Protein AF-A0A5U0QW38-F1 (afdb_monomer_lite)

Radius of gyration: 15.22 Å; chains: 1; bounding box: 53×30×40 Å

Foldseek 3Di:
DPPDDQQQFQEEEEEACLQCVFAPVCQLVVLCVVVVGGYHYDYNPDPPQPDRSHQKYWYWDWDDDDQQIKIFIFIFSHSDDCVVDVTDGLDGDIDGPVLRNHNDGPDPVSVVVVSVRSNVVSVSSVVVSVVVVVVD

Organism: Salmonella enterica (NCBI:txid28901)

pLDDT: mean 70.49, std 12.82, range [32.41, 88.94]

Sequence (136 aa):
MDLQRKEISDIIIVGKIGFIDNLYVTYLPAALKKAGLNAKFVESNDKHFTTDWAPLYLQTGIEGEGYDRRIKLYLTRESLPPWKSKADNYLSCSFETRTYVRDKSSSKKEADYFREQMDRVVTSIQTQFNKIKSSS

Structure (mmCIF, N/CA/C/O backbone):
data_AF-A0A5U0QW38-F1
#
_entry.id   AF-A0A5U0QW38-F1
#
loop_
_atom_site.group_PDB
_atom_site.id
_atom_site.type_symbol
_atom_site.label_atom_id
_atom_site.label_alt_id
_atom_site.label_comp_id
_atom_site.label_asym_id
_atom_site.label_entity_id
_atom_site.label_seq_id
_atom_site.pdbx_PDB_ins_code
_atom_site.Cartn_x
_atom_site.Cartn_y
_atom_site.Cartn_z
_atom_site.occupancy
_atom_site.B_iso_or_equiv
_atom_site.auth_seq_id
_atom_site.auth_comp_id
_atom_site.auth_asym_id
_atom_site.auth_atom_id
_atom_site.pdbx_PDB_model_num
ATOM 1 N N . MET A 1 1 ? -35.628 -10.480 4.573 1.00 37.16 1 MET A N 1
ATOM 2 C CA . MET A 1 1 ? -34.257 -10.441 4.025 1.00 37.16 1 MET A CA 1
ATOM 3 C C . MET A 1 1 ? -33.345 -10.152 5.193 1.00 37.16 1 MET A C 1
ATOM 5 O O . MET A 1 1 ? -33.360 -9.029 5.681 1.00 37.16 1 MET A O 1
ATOM 9 N N . ASP A 1 2 ? -32.641 -11.164 5.688 1.00 32.75 2 ASP A N 1
ATOM 10 C CA . ASP A 1 2 ? -31.640 -10.955 6.729 1.00 32.75 2 ASP A CA 1
ATOM 11 C C . ASP A 1 2 ? -30.467 -10.181 6.131 1.00 32.75 2 ASP A C 1
ATOM 13 O O . ASP A 1 2 ? -29.846 -10.611 5.156 1.00 32.75 2 ASP A O 1
ATOM 17 N N . LEU A 1 3 ? -30.208 -8.997 6.683 1.00 32.41 3 LEU A N 1
ATOM 18 C CA . LEU A 1 3 ? -29.035 -8.192 6.372 1.00 32.41 3 LEU A CA 1
ATOM 19 C C . LEU A 1 3 ? -27.802 -8.976 6.834 1.00 32.41 3 LEU A C 1
ATOM 21 O O . LEU A 1 3 ? -27.423 -8.924 8.003 1.00 32.41 3 LEU A O 1
ATOM 25 N N . GLN A 1 4 ? -27.183 -9.730 5.924 1.00 35.28 4 GLN A N 1
ATOM 26 C CA . GLN A 1 4 ? -25.891 -10.347 6.194 1.00 35.28 4 GLN A CA 1
ATOM 27 C C . GLN A 1 4 ? -24.880 -9.236 6.486 1.00 35.28 4 GLN A C 1
ATOM 29 O O . GLN A 1 4 ? -24.665 -8.334 5.672 1.00 35.28 4 GLN A O 1
ATOM 34 N N . ARG A 1 5 ? -24.281 -9.290 7.679 1.00 39.22 5 ARG A N 1
ATOM 35 C CA . ARG A 1 5 ? -23.176 -8.420 8.078 1.00 39.22 5 ARG A CA 1
ATOM 36 C C . ARG A 1 5 ? -22.079 -8.584 7.026 1.00 39.22 5 ARG A C 1
ATOM 38 O O . ARG A 1 5 ? -21.510 -9.666 6.914 1.00 39.22 5 ARG A O 1
ATOM 45 N N . LYS A 1 6 ? -21.836 -7.544 6.218 1.00 49.09 6 LYS A N 1
ATOM 46 C CA . LYS A 1 6 ? -20.735 -7.532 5.244 1.00 49.09 6 LYS A CA 1
ATOM 47 C C . LYS A 1 6 ? -19.460 -7.932 5.974 1.00 49.09 6 LYS A C 1
ATOM 49 O O . LYS A 1 6 ? -19.191 -7.374 7.035 1.00 49.09 6 LYS A O 1
ATOM 54 N N . GLU A 1 7 ? -18.712 -8.885 5.427 1.00 51.88 7 GLU A N 1
ATOM 55 C CA . GLU A 1 7 ? -17.377 -9.212 5.925 1.00 51.88 7 GLU A CA 1
ATOM 56 C C . GLU A 1 7 ? -16.544 -7.928 5.940 1.00 51.88 7 GLU A C 1
ATOM 58 O O . GLU A 1 7 ? -16.177 -7.392 4.890 1.00 51.88 7 GLU A O 1
ATOM 63 N N . ILE A 1 8 ? -16.325 -7.393 7.140 1.00 62.53 8 ILE A N 1
ATOM 64 C CA . ILE A 1 8 ? -15.495 -6.214 7.347 1.00 62.53 8 ILE A CA 1
ATOM 65 C C . ILE A 1 8 ? -14.064 -6.698 7.139 1.00 62.53 8 ILE A C 1
ATOM 67 O O . ILE A 1 8 ? -13.574 -7.540 7.889 1.00 62.53 8 ILE A O 1
ATOM 71 N N . SER A 1 9 ? -13.425 -6.230 6.073 1.00 72.00 9 SER A N 1
ATOM 72 C CA . SER A 1 9 ? -12.001 -6.479 5.853 1.00 72.00 9 SER A CA 1
ATOM 73 C C . SER A 1 9 ? -11.197 -5.595 6.807 1.00 72.00 9 SER A C 1
ATOM 75 O O . SER A 1 9 ? -11.648 -4.508 7.161 1.00 72.00 9 SER A O 1
ATOM 77 N N . ASP A 1 10 ? -9.999 -6.014 7.212 1.00 76.31 10 ASP A N 1
ATOM 78 C CA . ASP A 1 10 ? -9.125 -5.155 8.023 1.00 76.31 10 ASP A CA 1
ATOM 79 C C . ASP A 1 10 ? -8.636 -3.949 7.206 1.00 76.31 10 ASP A C 1
ATOM 81 O O . ASP A 1 10 ? -8.443 -2.855 7.741 1.00 76.31 10 ASP A O 1
ATOM 85 N N . ILE A 1 11 ? -8.462 -4.144 5.894 1.00 78.69 11 ILE A N 1
ATOM 86 C CA . ILE A 1 11 ? -8.087 -3.092 4.953 1.00 78.69 11 ILE A CA 1
ATOM 87 C C . ILE A 1 11 ? -8.715 -3.299 3.573 1.00 78.69 11 ILE A C 1
ATOM 89 O O . ILE A 1 11 ? -8.816 -4.423 3.076 1.00 78.69 11 ILE A O 1
ATOM 93 N N . ILE A 1 12 ? -9.080 -2.196 2.920 1.00 79.81 12 ILE A N 1
ATOM 94 C CA . ILE A 1 12 ? -9.403 -2.179 1.491 1.00 79.81 12 ILE A CA 1
ATOM 95 C C . ILE A 1 12 ? -8.287 -1.502 0.709 1.00 79.81 12 ILE A C 1
ATOM 97 O O . ILE A 1 12 ? -7.865 -0.398 1.040 1.00 79.81 12 ILE A O 1
ATOM 101 N N . ILE A 1 13 ? -7.831 -2.151 -0.358 1.00 78.88 13 ILE A N 1
ATOM 102 C CA . ILE A 1 13 ? -6.833 -1.610 -1.276 1.00 78.88 13 ILE A CA 1
ATOM 103 C C . ILE A 1 13 ? -7.553 -1.151 -2.540 1.00 78.88 13 ILE A C 1
ATOM 105 O O . ILE A 1 13 ? -8.114 -1.968 -3.268 1.00 78.88 13 ILE A O 1
ATOM 109 N N . VAL A 1 14 ? -7.537 0.160 -2.777 1.0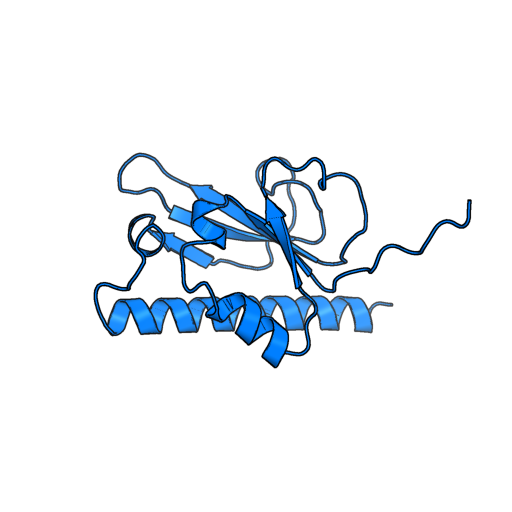0 75.56 14 VAL A N 1
ATOM 110 C CA . VAL A 1 14 ? -8.203 0.827 -3.899 1.00 75.56 14 VAL A CA 1
ATOM 111 C C . VAL A 1 14 ? -7.154 1.280 -4.904 1.00 75.56 14 VAL A C 1
ATOM 113 O O . VAL A 1 14 ? -6.288 2.102 -4.593 1.00 75.56 14 VAL A O 1
ATOM 116 N N . GLY A 1 15 ? -7.246 0.803 -6.139 1.00 68.31 15 GLY A N 1
ATOM 117 C CA . GLY A 1 15 ? -6.287 1.201 -7.160 1.00 68.31 15 GLY A CA 1
ATOM 118 C C . GLY A 1 15 ? -6.686 0.837 -8.575 1.00 68.31 15 GLY A C 1
ATOM 119 O O . GLY A 1 15 ? -7.710 0.202 -8.819 1.00 68.31 15 GLY A O 1
ATOM 120 N N . LYS A 1 16 ? -5.888 1.296 -9.541 1.00 61.81 16 LYS A N 1
ATOM 121 C CA . LYS A 1 16 ? -6.052 0.866 -10.932 1.00 61.81 16 LYS A CA 1
ATOM 122 C C . LYS A 1 16 ? -5.604 -0.581 -11.074 1.00 61.81 16 LYS A C 1
ATOM 124 O O . LYS A 1 16 ? -4.537 -0.929 -10.569 1.00 61.81 16 LYS A O 1
ATOM 129 N N . ILE A 1 17 ? -6.363 -1.353 -11.851 1.00 53.66 17 ILE A N 1
ATOM 130 C CA . ILE A 1 17 ? -6.060 -2.740 -12.221 1.00 53.66 17 ILE A CA 1
ATOM 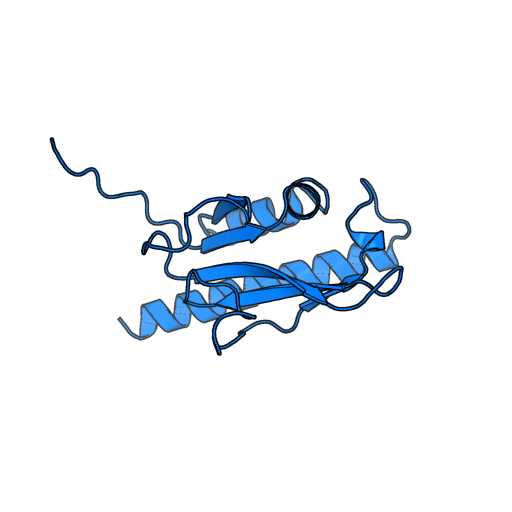131 C C . ILE A 1 17 ? -4.582 -2.890 -12.602 1.00 53.66 17 ILE A C 1
ATOM 133 O O . ILE A 1 17 ? -3.904 -3.686 -11.995 1.00 53.66 17 ILE A O 1
ATOM 137 N N . GLY A 1 18 ? -3.996 -2.032 -13.445 1.00 54.31 18 GLY A N 1
ATOM 138 C CA . GLY A 1 18 ? -2.569 -2.151 -13.811 1.00 54.31 18 GLY A CA 1
ATOM 139 C C . GLY A 1 18 ? -1.532 -1.966 -12.682 1.00 54.31 18 GLY A C 1
ATOM 140 O O . GLY A 1 18 ? -0.390 -2.363 -12.860 1.00 54.31 18 GLY A O 1
ATOM 141 N N . PHE A 1 19 ? -1.888 -1.370 -11.538 1.00 58.72 19 PHE A N 1
ATOM 142 C CA . PHE A 1 19 ? -1.023 -1.302 -10.347 1.00 58.72 19 PHE A CA 1
ATOM 143 C C . PHE A 1 19 ? -1.319 -2.444 -9.363 1.00 58.72 19 PHE A C 1
ATOM 145 O O . PHE A 1 19 ? -0.412 -2.940 -8.706 1.00 58.72 19 PHE A O 1
ATOM 152 N N . ILE A 1 20 ? -2.581 -2.874 -9.271 1.00 55.31 20 ILE A N 1
ATOM 153 C CA . ILE A 1 20 ? -3.000 -4.017 -8.445 1.00 55.31 20 ILE A CA 1
ATOM 154 C C . ILE A 1 20 ? -2.539 -5.344 -9.076 1.00 55.31 20 ILE A C 1
ATOM 156 O O . ILE A 1 20 ? -2.018 -6.211 -8.379 1.00 55.31 20 ILE A O 1
ATOM 160 N N . ASP A 1 21 ? -2.671 -5.457 -10.394 1.00 49.91 21 ASP A N 1
ATOM 161 C CA . ASP A 1 21 ? -2.377 -6.636 -11.207 1.00 49.91 21 ASP A CA 1
ATOM 162 C C . ASP A 1 21 ? -0.928 -6.702 -11.680 1.00 49.91 21 ASP A C 1
ATOM 164 O O . ASP A 1 21 ? -0.554 -7.741 -12.215 1.00 49.91 21 ASP A O 1
ATOM 168 N N . ASN A 1 22 ? -0.115 -5.637 -11.559 1.00 54.66 22 ASN A N 1
ATOM 169 C CA . ASN A 1 22 ? 1.188 -5.629 -12.246 1.00 54.66 22 ASN A CA 1
ATOM 170 C C . ASN A 1 22 ? 2.423 -5.103 -11.508 1.00 54.66 22 ASN A C 1
ATOM 172 O O . ASN A 1 22 ? 3.492 -4.962 -12.092 1.00 54.66 22 ASN A O 1
ATOM 176 N N . LEU A 1 23 ? 2.371 -4.943 -10.196 1.00 50.66 23 LEU A N 1
ATOM 177 C CA . LEU A 1 23 ? 3.599 -5.014 -9.408 1.00 50.66 23 LEU A CA 1
ATOM 178 C C . LEU A 1 23 ? 3.486 -6.213 -8.553 1.00 50.66 23 LEU A C 1
ATOM 180 O O . LEU A 1 23 ? 2.502 -6.262 -7.832 1.00 50.66 23 LEU A O 1
ATOM 184 N N . TYR A 1 24 ? 4.509 -7.062 -8.454 1.00 46.97 24 TYR A N 1
ATOM 185 C CA . TYR A 1 24 ? 4.660 -7.755 -7.175 1.00 46.97 24 TYR A CA 1
ATOM 186 C C . TYR A 1 24 ? 3.365 -8.457 -6.721 1.00 46.97 24 TYR A C 1
ATOM 188 O O . TYR A 1 24 ? 2.987 -8.367 -5.557 1.00 46.97 24 TYR A O 1
ATOM 196 N N . VAL A 1 25 ? 2.649 -9.068 -7.672 1.00 45.31 25 VAL A N 1
ATOM 197 C CA . VAL A 1 25 ? 1.215 -9.436 -7.612 1.00 45.31 25 VAL A CA 1
ATOM 198 C C . VAL A 1 25 ? 0.901 -10.415 -6.478 1.00 45.31 25 VAL A C 1
ATOM 200 O O . VAL A 1 25 ? -0.241 -10.645 -6.099 1.00 45.31 25 VAL A O 1
ATOM 203 N N . THR A 1 26 ? 1.941 -10.956 -5.856 1.00 55.78 26 THR A N 1
ATOM 204 C CA . THR A 1 26 ? 1.865 -11.744 -4.634 1.00 55.78 26 THR A CA 1
ATOM 205 C C . THR A 1 26 ? 2.411 -11.036 -3.403 1.00 55.78 26 THR A C 1
ATOM 207 O O . THR A 1 26 ? 1.988 -11.381 -2.314 1.00 55.78 26 THR A O 1
ATOM 210 N N . TYR A 1 27 ? 3.321 -10.067 -3.502 1.00 68.6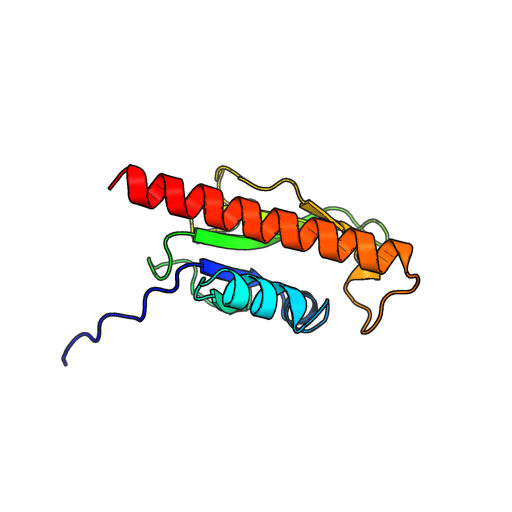2 27 TYR A N 1
ATOM 211 C CA . TYR A 1 27 ? 4.049 -9.567 -2.338 1.00 68.62 27 TYR A CA 1
ATOM 212 C C . TYR A 1 27 ? 3.167 -8.797 -1.370 1.00 68.62 27 TYR A C 1
ATOM 214 O O . TYR A 1 27 ? 3.106 -9.190 -0.217 1.00 68.62 27 TYR A O 1
ATOM 222 N N . LEU A 1 28 ? 2.470 -7.738 -1.796 1.00 74.56 28 LEU A N 1
ATOM 223 C CA . LEU A 1 28 ? 1.626 -6.984 -0.863 1.00 74.56 28 LEU A CA 1
ATOM 224 C C . LEU A 1 28 ? 0.466 -7.846 -0.320 1.00 74.56 28 LEU A C 1
ATOM 226 O O . LEU A 1 28 ? 0.334 -7.917 0.903 1.00 74.56 28 LEU A O 1
ATOM 230 N N . PRO A 1 29 ? -0.307 -8.582 -1.151 1.00 74.38 29 PRO A N 1
ATOM 231 C CA . PRO A 1 29 ? -1.306 -9.521 -0.638 1.00 74.38 29 PRO A CA 1
ATOM 232 C C . PRO A 1 29 ? -0.720 -10.581 0.314 1.00 74.38 29 PRO A C 1
ATOM 234 O O . PRO A 1 29 ? -1.280 -10.830 1.382 1.00 74.38 29 PRO A O 1
ATOM 237 N N . ALA A 1 30 ? 0.419 -11.200 -0.022 1.00 78.56 30 ALA A N 1
ATOM 238 C CA . ALA A 1 30 ? 1.035 -12.231 0.817 1.00 78.56 30 ALA A CA 1
ATOM 239 C C . ALA A 1 30 ? 1.665 -11.658 2.088 1.00 78.56 30 ALA A C 1
ATOM 241 O O . ALA A 1 30 ? 1.607 -12.308 3.127 1.00 78.56 30 ALA A O 1
ATOM 242 N N . ALA A 1 31 ? 2.243 -10.459 2.036 1.00 79.00 31 ALA A N 1
ATOM 243 C CA . ALA A 1 31 ? 2.814 -9.781 3.191 1.00 79.00 31 ALA A CA 1
ATOM 244 C C . ALA A 1 31 ? 1.713 -9.380 4.179 1.00 79.00 31 ALA A C 1
ATOM 246 O O . ALA A 1 31 ? 1.863 -9.617 5.375 1.00 79.00 31 ALA A O 1
ATOM 247 N N . LEU A 1 32 ? 0.570 -8.887 3.687 1.00 82.06 32 LEU A N 1
ATOM 248 C CA . LEU A 1 32 ? -0.616 -8.622 4.509 1.00 82.06 32 LEU A CA 1
ATOM 249 C C . LEU A 1 32 ? -1.171 -9.909 5.128 1.00 82.06 32 LEU A C 1
ATOM 251 O O . LEU A 1 32 ? -1.385 -9.961 6.338 1.00 82.06 32 LEU A O 1
ATOM 255 N N . LYS A 1 33 ? -1.299 -10.983 4.340 1.00 83.44 33 LYS A N 1
ATOM 256 C CA . LYS A 1 33 ? -1.722 -12.295 4.852 1.00 83.44 33 LYS A CA 1
ATOM 257 C C . LYS A 1 33 ? -0.759 -12.840 5.913 1.00 83.44 33 LYS A C 1
ATOM 259 O O . LYS A 1 33 ? -1.202 -13.332 6.945 1.00 83.44 33 LYS A O 1
ATOM 264 N N . LYS A 1 34 ? 0.557 -12.728 5.695 1.00 85.31 34 LYS A N 1
ATOM 265 C CA . LYS A 1 34 ? 1.601 -13.123 6.660 1.00 85.31 34 LYS A CA 1
ATOM 266 C C . LYS A 1 34 ? 1.540 -12.283 7.939 1.00 85.31 34 LYS A C 1
ATOM 268 O O . LYS A 1 34 ? 1.829 -12.794 9.015 1.00 85.31 34 LYS A O 1
ATOM 273 N N . ALA A 1 35 ? 1.139 -11.022 7.819 1.00 83.19 35 ALA A N 1
ATOM 274 C CA . ALA A 1 35 ? 0.881 -10.114 8.930 1.00 83.19 35 ALA A CA 1
ATOM 275 C C . ALA A 1 35 ? -0.468 -10.364 9.637 1.00 83.19 35 ALA A C 1
ATOM 277 O O . ALA A 1 35 ? -0.770 -9.665 10.605 1.00 83.19 35 ALA A O 1
ATOM 278 N N . GLY A 1 36 ? -1.265 -11.339 9.178 1.00 84.88 36 GLY A N 1
ATOM 279 C CA . GLY A 1 36 ? -2.570 -11.677 9.749 1.00 84.88 36 GLY A CA 1
ATOM 280 C C . GLY A 1 36 ? -3.677 -10.674 9.421 1.00 84.88 36 GLY A C 1
ATOM 281 O O . GLY A 1 36 ? -4.649 -10.603 10.163 1.00 84.88 36 GLY A O 1
ATOM 282 N N . LEU A 1 37 ? -3.522 -9.887 8.351 1.00 84.06 37 LEU A N 1
ATOM 283 C CA . LEU A 1 37 ? -4.484 -8.871 7.924 1.00 84.06 37 LEU A CA 1
ATOM 284 C C . LEU A 1 37 ? -5.332 -9.389 6.759 1.00 84.06 37 LEU A C 1
ATOM 286 O O . LEU A 1 37 ? -4.795 -9.804 5.727 1.00 84.06 37 LEU A O 1
ATOM 290 N N . ASN A 1 38 ? -6.654 -9.307 6.895 1.00 82.44 38 ASN A N 1
ATOM 291 C CA . ASN A 1 38 ? -7.592 -9.576 5.812 1.00 82.44 38 ASN A CA 1
ATOM 292 C C . ASN A 1 38 ? -7.726 -8.342 4.916 1.00 82.44 38 ASN A C 1
ATOM 294 O O . ASN A 1 38 ? -8.299 -7.323 5.307 1.00 82.44 38 ASN A O 1
ATOM 298 N N . ALA A 1 39 ? -7.198 -8.444 3.698 1.00 80.25 39 ALA A N 1
ATOM 299 C CA . ALA A 1 39 ? -7.234 -7.378 2.707 1.00 80.25 39 ALA A CA 1
ATOM 300 C C . ALA A 1 39 ? -8.211 -7.705 1.575 1.00 80.25 39 ALA A C 1
ATOM 302 O O . ALA A 1 39 ? -8.195 -8.813 1.037 1.00 80.25 39 ALA A O 1
ATOM 303 N N . LYS A 1 40 ? -9.009 -6.716 1.169 1.00 79.25 40 LYS A N 1
ATOM 304 C CA . LYS A 1 40 ? -9.860 -6.793 -0.023 1.00 79.25 40 LYS A CA 1
ATOM 305 C C . LYS A 1 40 ? -9.388 -5.794 -1.073 1.00 79.25 40 LYS A C 1
ATOM 307 O O . LYS A 1 40 ? -9.184 -4.622 -0.771 1.00 79.25 40 LYS A O 1
ATOM 312 N N . PHE A 1 41 ? -9.232 -6.260 -2.306 1.00 76.38 41 PHE A N 1
ATOM 313 C CA . PHE A 1 41 ? -8.808 -5.441 -3.440 1.00 76.38 41 PHE A CA 1
ATOM 314 C C . PHE A 1 41 ? -10.027 -4.993 -4.234 1.00 76.38 41 PHE A C 1
ATOM 316 O O . PHE A 1 41 ? -10.938 -5.790 -4.466 1.00 76.38 41 PHE A O 1
ATOM 323 N N . VAL A 1 42 ? -10.049 -3.720 -4.616 1.00 72.25 42 VAL A N 1
ATOM 324 C CA . VAL A 1 42 ? -11.140 -3.123 -5.387 1.00 72.25 42 VAL A CA 1
ATOM 325 C C . VAL A 1 42 ? -10.603 -2.179 -6.455 1.00 72.25 42 VAL A C 1
ATOM 327 O O . VAL A 1 42 ? -9.584 -1.507 -6.254 1.00 72.25 42 VAL A O 1
ATOM 330 N N . GLU A 1 43 ? -11.293 -2.107 -7.591 1.00 68.12 43 GLU A N 1
ATOM 331 C CA . GLU A 1 43 ? -10.904 -1.201 -8.664 1.00 68.12 43 GLU A CA 1
ATOM 332 C C . GLU A 1 43 ? -11.298 0.246 -8.317 1.00 68.12 43 GLU A C 1
ATOM 334 O O . GLU A 1 43 ? -12.340 0.521 -7.729 1.00 68.12 43 GLU A O 1
ATOM 339 N N . SER A 1 44 ? -10.462 1.214 -8.700 1.00 62.78 44 SER A N 1
ATOM 340 C CA . SER A 1 44 ? -10.707 2.647 -8.452 1.00 62.78 44 SER A CA 1
ATOM 341 C C . SER A 1 44 ? -11.995 3.224 -9.076 1.00 62.78 44 SER A C 1
ATOM 343 O O . SER A 1 44 ? -12.374 4.345 -8.739 1.00 62.78 44 SER A O 1
ATOM 345 N N . ASN A 1 45 ? -12.649 2.504 -9.996 1.00 55.44 45 ASN A N 1
ATOM 346 C CA . ASN A 1 45 ? -13.927 2.891 -10.609 1.00 55.44 45 ASN A CA 1
ATOM 347 C C . ASN A 1 45 ? -15.144 2.392 -9.808 1.00 55.44 45 ASN A C 1
ATOM 349 O O . ASN A 1 45 ? -16.261 2.866 -10.045 1.00 55.44 45 ASN A O 1
ATOM 353 N N . ASP A 1 46 ? -14.940 1.469 -8.865 1.00 52.88 46 ASP A N 1
ATOM 354 C CA . ASP A 1 46 ? -16.030 0.900 -8.105 1.00 52.88 46 ASP A CA 1
ATOM 355 C C . ASP A 1 46 ? -16.571 1.957 -7.152 1.00 52.88 46 ASP A C 1
ATOM 357 O O . ASP A 1 46 ? -15.844 2.623 -6.412 1.00 52.88 46 ASP A O 1
ATOM 361 N N . LYS A 1 47 ? -17.898 2.087 -7.112 1.00 53.72 47 LYS A N 1
ATOM 362 C CA . LYS A 1 47 ? -18.631 2.960 -6.180 1.00 53.72 47 LYS A CA 1
ATOM 363 C C . LYS A 1 47 ? -18.534 2.476 -4.718 1.00 53.72 47 LYS A C 1
ATOM 365 O O . LYS A 1 47 ? -19.447 2.688 -3.929 1.00 53.72 47 LYS A O 1
ATOM 370 N N . HIS A 1 48 ? -17.438 1.824 -4.335 1.00 53.50 48 HIS A N 1
ATOM 371 C CA . HIS A 1 48 ? -17.135 1.359 -2.979 1.00 53.50 48 HIS A CA 1
ATOM 372 C C . HIS A 1 48 ? -16.744 2.495 -2.023 1.00 53.50 48 HIS A C 1
ATOM 374 O O . HIS A 1 48 ? -16.544 2.275 -0.834 1.00 53.50 48 HIS A O 1
ATOM 380 N N . PHE A 1 49 ? -16.743 3.731 -2.522 1.00 51.19 49 PHE A N 1
ATOM 381 C CA . PHE A 1 49 ? -16.440 4.953 -1.788 1.00 51.19 49 PHE A CA 1
ATOM 382 C C . PHE A 1 49 ? -17.480 5.366 -0.725 1.00 51.19 49 PHE A C 1
ATOM 384 O O . PHE A 1 49 ? -17.263 6.370 -0.055 1.00 51.19 49 PHE A O 1
ATOM 391 N N . THR A 1 50 ? -18.586 4.635 -0.532 1.00 48.16 50 THR A N 1
ATOM 392 C CA . THR A 1 50 ? -19.708 5.077 0.327 1.00 48.16 50 THR A CA 1
ATOM 393 C C . THR A 1 50 ? -20.070 4.145 1.492 1.00 48.16 50 THR A C 1
ATOM 395 O O . THR A 1 50 ? -21.204 4.205 1.955 1.00 48.16 50 THR A O 1
ATOM 398 N N . THR A 1 51 ? -19.181 3.268 1.985 1.00 52.28 51 THR A N 1
ATOM 399 C CA . THR A 1 51 ? -19.543 2.388 3.125 1.00 52.28 51 THR A CA 1
ATOM 400 C C . THR A 1 51 ? -18.357 1.867 3.950 1.00 52.28 51 THR A C 1
ATOM 402 O O . THR A 1 51 ? -17.312 1.577 3.382 1.00 52.28 51 THR A O 1
ATOM 405 N N . ASP A 1 52 ? -18.588 1.653 5.257 1.00 61.03 52 ASP A N 1
ATOM 406 C CA . ASP A 1 52 ? -17.687 1.117 6.306 1.00 61.03 52 ASP A CA 1
ATOM 407 C C . ASP A 1 52 ? -17.265 -0.352 6.098 1.00 61.03 52 ASP A C 1
ATOM 409 O O . ASP A 1 52 ? -17.543 -1.235 6.911 1.00 61.03 52 ASP A O 1
ATOM 413 N N . TRP A 1 53 ? -16.644 -0.674 4.967 1.00 67.38 53 TRP A N 1
ATOM 414 C CA . TRP A 1 53 ? -16.234 -2.056 4.681 1.00 67.38 53 TRP A CA 1
ATOM 415 C C . TRP A 1 53 ? -14.891 -2.426 5.311 1.00 67.38 53 TRP A C 1
ATOM 417 O O . TRP A 1 53 ? -14.572 -3.610 5.404 1.00 67.38 53 TRP A O 1
ATOM 427 N N . ALA A 1 54 ? -14.115 -1.425 5.723 1.00 73.81 54 ALA A N 1
ATOM 428 C CA . ALA A 1 54 ? -12.880 -1.586 6.466 1.00 73.81 54 ALA A CA 1
ATOM 429 C C . ALA A 1 54 ? -12.587 -0.332 7.307 1.00 73.81 54 ALA A C 1
ATOM 431 O O . ALA A 1 54 ? -12.987 0.770 6.920 1.00 73.81 54 ALA A O 1
ATOM 432 N N . PRO A 1 55 ? -11.859 -0.472 8.427 1.00 76.31 55 PRO A N 1
ATOM 433 C CA . PRO A 1 55 ? -11.383 0.658 9.223 1.00 76.31 55 PRO A CA 1
ATOM 434 C C . PRO A 1 55 ? -10.204 1.407 8.575 1.00 76.31 55 PRO A C 1
ATOM 436 O O . PRO A 1 55 ? -9.862 2.507 9.010 1.00 76.31 55 PRO A O 1
ATOM 439 N N . LEU A 1 56 ? -9.558 0.814 7.564 1.00 82.38 56 LEU A N 1
ATOM 440 C CA . LEU A 1 56 ? -8.445 1.402 6.822 1.00 82.38 56 LEU A CA 1
ATOM 441 C C . LEU A 1 56 ? -8.609 1.193 5.313 1.00 82.38 56 LEU A C 1
ATOM 443 O O . LEU A 1 56 ? -9.069 0.146 4.854 1.00 82.38 56 LEU A O 1
ATOM 447 N N . TYR A 1 57 ? -8.143 2.178 4.550 1.00 80.56 57 TYR A N 1
ATOM 448 C CA . TYR A 1 57 ? -8.093 2.166 3.094 1.00 80.56 57 TYR A CA 1
ATOM 449 C C . TYR A 1 57 ? -6.677 2.506 2.628 1.00 80.56 57 TYR A C 1
ATOM 451 O O . TYR A 1 57 ? -6.086 3.480 3.087 1.00 80.56 57 TYR A O 1
ATOM 459 N N . LEU A 1 58 ? -6.129 1.716 1.706 1.00 81.94 58 LEU A N 1
ATOM 460 C CA . LEU A 1 58 ? -4.881 2.015 1.008 1.00 81.94 58 LEU A CA 1
ATOM 461 C C . LEU A 1 58 ? -5.206 2.389 -0.435 1.00 81.94 58 LEU A C 1
ATOM 463 O O . LEU A 1 58 ? -5.624 1.538 -1.216 1.00 81.94 58 LEU A O 1
ATOM 467 N N . GLN A 1 59 ? -5.014 3.652 -0.790 1.00 78.94 59 GLN A N 1
ATOM 468 C CA . GLN A 1 59 ? -5.398 4.183 -2.092 1.00 78.94 59 GLN A CA 1
ATOM 469 C C . GLN A 1 59 ? -4.183 4.546 -2.934 1.00 78.94 59 GLN A C 1
ATOM 471 O O . GLN A 1 59 ? -3.205 5.096 -2.427 1.00 78.94 59 GLN A O 1
ATOM 476 N N . THR A 1 60 ? -4.259 4.282 -4.235 1.00 76.38 60 THR A N 1
ATOM 477 C CA . THR A 1 60 ? -3.232 4.692 -5.198 1.00 76.38 60 THR A CA 1
ATOM 478 C C . THR A 1 60 ? -3.615 6.020 -5.844 1.00 76.38 60 THR A C 1
ATOM 480 O O . THR A 1 60 ? -4.676 6.116 -6.463 1.00 76.38 60 THR A O 1
ATOM 483 N N . GLY A 1 61 ? -2.747 7.026 -5.768 1.00 73.31 61 GLY A N 1
ATOM 484 C CA . GLY A 1 61 ? -2.840 8.245 -6.577 1.00 73.31 61 GLY A CA 1
ATOM 485 C C . GLY A 1 61 ? -1.664 8.355 -7.539 1.00 73.31 61 GLY A C 1
ATOM 486 O O . GLY A 1 61 ? -0.593 7.821 -7.265 1.00 73.31 61 GLY A O 1
ATOM 487 N N . ILE A 1 62 ? -1.861 9.036 -8.668 1.00 73.94 62 ILE A N 1
ATOM 488 C CA . ILE A 1 62 ? -0.791 9.330 -9.631 1.00 73.94 62 ILE A CA 1
ATOM 489 C C . ILE A 1 62 ? -0.394 10.798 -9.458 1.00 73.94 62 ILE A C 1
ATOM 491 O O . ILE A 1 62 ? -1.238 11.680 -9.594 1.00 73.94 62 ILE A O 1
ATOM 495 N N . GLU A 1 63 ? 0.881 11.051 -9.180 1.00 74.00 63 GLU A N 1
ATOM 496 C CA . GLU A 1 63 ? 1.490 12.384 -9.157 1.00 74.00 63 GLU A CA 1
ATOM 497 C C . GLU A 1 63 ? 2.419 12.548 -10.374 1.00 74.00 63 GLU A C 1
ATOM 499 O O . GLU A 1 63 ? 3.094 11.601 -10.780 1.00 74.00 63 GLU A O 1
ATOM 504 N N . GLY A 1 64 ? 2.484 13.753 -10.946 1.00 70.81 64 GLY A N 1
ATOM 505 C CA . GLY A 1 64 ? 3.374 14.086 -12.067 1.00 70.81 64 GLY A CA 1
ATOM 506 C C . GLY A 1 64 ? 2.807 13.806 -13.466 1.00 70.81 64 GLY A C 1
ATOM 507 O O . GLY A 1 64 ? 1.708 13.273 -13.636 1.00 70.81 64 GLY A O 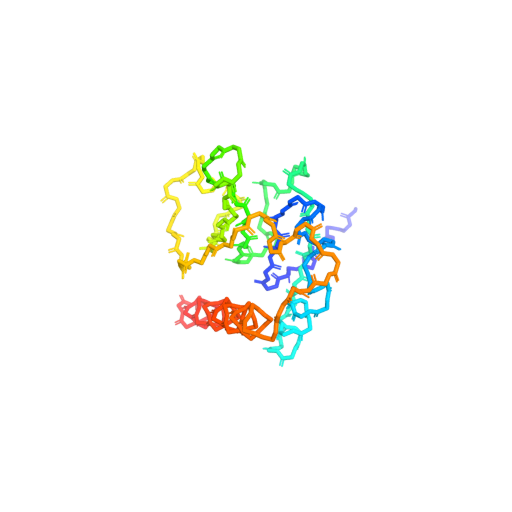1
ATOM 508 N N . GLU A 1 65 ? 3.578 14.174 -14.490 1.00 70.06 65 GLU A N 1
ATOM 509 C CA . GLU A 1 65 ? 3.206 14.065 -15.906 1.00 70.06 65 GLU A CA 1
ATOM 510 C C . GLU A 1 65 ? 4.244 13.268 -16.711 1.00 70.06 65 GLU A C 1
ATOM 512 O O . GLU A 1 65 ? 5.411 13.169 -16.338 1.00 70.06 65 GLU A O 1
ATOM 517 N N . GLY A 1 66 ? 3.808 12.660 -17.821 1.00 70.00 66 GLY A N 1
ATOM 518 C CA . GLY A 1 66 ? 4.696 11.934 -18.735 1.00 70.00 66 GLY A CA 1
ATOM 519 C C . GLY A 1 66 ? 5.511 10.813 -18.073 1.00 70.00 66 GLY A C 1
ATOM 520 O O . GLY A 1 66 ? 4.956 9.944 -17.397 1.00 70.00 66 GLY A O 1
ATOM 521 N N . TYR A 1 67 ? 6.826 10.823 -18.305 1.00 65.25 67 TYR A N 1
ATOM 522 C CA . TYR A 1 67 ? 7.771 9.822 -17.792 1.00 65.25 67 TYR A CA 1
ATOM 523 C C . TYR A 1 67 ? 8.098 9.983 -16.299 1.00 65.25 67 TYR A C 1
ATOM 525 O O . TYR A 1 67 ? 8.532 9.013 -15.678 1.00 65.25 67 TYR A O 1
ATOM 533 N N . ASP A 1 68 ? 7.815 11.149 -15.713 1.00 72.00 68 ASP A N 1
ATOM 534 C CA . ASP A 1 68 ? 8.046 11.444 -14.291 1.00 72.00 68 ASP A CA 1
ATOM 535 C C . ASP A 1 68 ? 6.844 11.090 -13.408 1.00 72.00 68 ASP A C 1
ATOM 537 O O . ASP A 1 68 ? 6.818 11.397 -12.213 1.00 72.00 68 ASP A O 1
ATOM 541 N N . ARG A 1 69 ? 5.834 10.418 -13.978 1.00 76.44 69 ARG A N 1
ATOM 542 C CA . ARG A 1 69 ? 4.678 9.936 -13.223 1.00 76.44 69 ARG A CA 1
ATOM 543 C C . ARG A 1 69 ? 5.119 8.997 -12.111 1.00 76.44 69 ARG A C 1
ATOM 545 O O . ARG A 1 69 ? 5.784 7.983 -12.352 1.00 76.44 69 ARG A O 1
ATOM 552 N N . ARG A 1 70 ? 4.646 9.273 -10.902 1.00 77.06 70 ARG A N 1
ATOM 553 C CA . ARG A 1 70 ? 4.816 8.431 -9.722 1.00 77.06 70 ARG A CA 1
ATOM 554 C C . ARG A 1 70 ? 3.459 7.961 -9.230 1.00 77.06 70 ARG A C 1
ATOM 556 O O . ARG A 1 70 ? 2.507 8.733 -9.239 1.00 77.06 70 ARG A O 1
ATOM 563 N N . ILE A 1 71 ? 3.367 6.716 -8.775 1.00 75.69 71 ILE A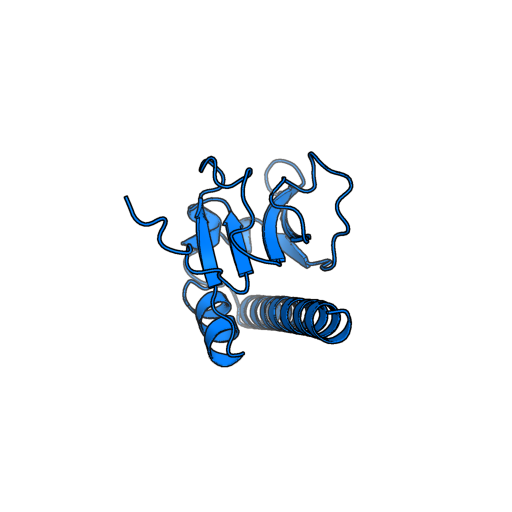 N 1
ATOM 564 C CA . ILE A 1 71 ? 2.252 6.313 -7.920 1.00 75.69 71 ILE A CA 1
ATOM 565 C C . ILE A 1 71 ? 2.626 6.572 -6.484 1.00 75.69 71 ILE A C 1
ATOM 567 O O . ILE A 1 71 ? 3.683 6.150 -6.029 1.00 75.69 71 ILE A O 1
ATOM 571 N N . LYS A 1 72 ? 1.724 7.233 -5.776 1.00 78.88 72 LYS A N 1
ATOM 572 C CA . LYS A 1 72 ? 1.783 7.434 -4.344 1.00 78.88 72 LYS A CA 1
ATOM 573 C C . LYS A 1 72 ? 0.709 6.603 -3.674 1.00 78.88 72 LYS A C 1
ATOM 575 O O . LYS A 1 72 ? -0.421 6.520 -4.157 1.00 78.88 72 LYS A O 1
ATOM 580 N N . LEU A 1 73 ? 1.092 5.977 -2.573 1.00 79.94 73 LEU A N 1
ATOM 581 C CA . LEU A 1 73 ? 0.175 5.240 -1.724 1.00 79.94 73 LEU A CA 1
ATOM 582 C C . LEU A 1 73 ? -0.273 6.128 -0.577 1.00 79.94 73 LEU A C 1
ATOM 584 O O . LEU A 1 73 ? 0.542 6.795 0.061 1.00 79.94 73 LEU A O 1
ATOM 588 N N . TYR A 1 74 ? -1.569 6.097 -0.312 1.00 80.06 74 TYR A N 1
ATOM 589 C CA . TYR A 1 74 ? -2.189 6.858 0.752 1.00 80.06 74 TYR A CA 1
ATOM 590 C C . TYR A 1 74 ? -2.925 5.898 1.668 1.00 80.06 74 TYR A C 1
ATOM 592 O O . TYR A 1 74 ? -3.839 5.205 1.228 1.00 80.06 74 TYR A O 1
ATOM 600 N N . LEU A 1 75 ? -2.507 5.840 2.928 1.00 83.62 75 LEU A N 1
ATOM 601 C CA . LEU A 1 75 ? -3.205 5.072 3.951 1.00 83.62 75 LEU A CA 1
ATOM 602 C C . LEU A 1 75 ? -4.131 6.025 4.702 1.00 83.62 75 LEU A C 1
ATOM 604 O O . LEU A 1 75 ? -3.640 6.936 5.366 1.00 83.62 75 LEU A O 1
ATOM 608 N N . THR A 1 76 ? -5.437 5.806 4.596 1.00 80.38 76 THR A N 1
ATOM 609 C CA . THR A 1 76 ? -6.489 6.677 5.131 1.00 80.38 76 THR A CA 1
ATOM 610 C C . THR A 1 76 ? -7.503 5.871 5.942 1.00 80.38 76 THR A C 1
ATOM 612 O O . THR A 1 76 ? -7.603 4.651 5.817 1.00 80.38 76 THR A O 1
ATOM 615 N N . ARG A 1 77 ? -8.277 6.554 6.792 1.00 77.19 77 ARG A N 1
ATOM 616 C CA . ARG A 1 77 ? -9.486 5.986 7.429 1.00 77.19 77 ARG A CA 1
ATOM 617 C C . ARG A 1 77 ? -10.749 6.227 6.608 1.00 77.19 77 ARG A C 1
ATOM 619 O O . ARG A 1 77 ? -11.776 5.607 6.844 1.00 77.19 77 ARG A O 1
ATOM 626 N N . GLU A 1 78 ? -10.663 7.138 5.649 1.00 71.44 78 GLU A N 1
ATOM 627 C CA . GLU A 1 78 ? -11.756 7.471 4.752 1.00 71.44 78 GLU A CA 1
ATOM 628 C C . GLU A 1 78 ? -11.678 6.627 3.490 1.00 71.44 78 GLU A C 1
ATOM 630 O O . GLU A 1 78 ? -10.594 6.384 2.951 1.00 71.44 78 GLU A O 1
ATOM 635 N N . SER A 1 79 ? -12.850 6.253 2.992 1.00 65.81 79 SER A N 1
ATOM 636 C CA . SER A 1 79 ? -13.000 5.605 1.699 1.00 65.81 79 SER A CA 1
ATOM 637 C C . SER A 1 79 ? -12.649 6.549 0.550 1.00 65.81 79 SER A C 1
ATOM 639 O O . SER A 1 79 ? -12.221 6.072 -0.490 1.00 65.81 79 SER A O 1
ATOM 641 N N . LEU A 1 80 ? -12.806 7.870 0.715 1.00 68.62 80 LEU A N 1
ATOM 642 C CA . LEU A 1 80 ? -12.644 8.870 -0.345 1.00 68.62 80 LEU A CA 1
ATOM 643 C C . LEU A 1 80 ? -11.189 9.064 -0.786 1.00 68.62 80 LEU A C 1
ATOM 645 O O . LEU A 1 80 ? -10.287 8.992 0.048 1.00 68.62 80 LEU A O 1
ATOM 649 N N . PRO A 1 81 ? -10.948 9.391 -2.071 1.00 65.06 81 PRO A N 1
ATOM 650 C CA . PRO A 1 81 ? -9.610 9.683 -2.536 1.00 65.06 81 PRO A CA 1
ATOM 651 C C . PRO A 1 81 ? -8.949 10.836 -1.779 1.00 65.06 81 PRO A C 1
ATOM 653 O O 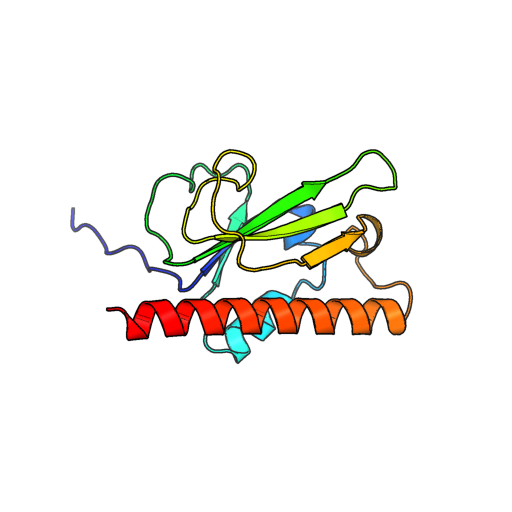. PRO A 1 81 ? -9.575 11.879 -1.592 1.00 65.06 81 PRO A O 1
ATOM 656 N N . PRO A 1 82 ? -7.658 10.717 -1.446 1.00 64.81 82 PRO A N 1
ATOM 657 C CA . PRO A 1 82 ? -6.900 11.708 -0.676 1.00 64.81 82 PRO A CA 1
ATOM 658 C C . PRO A 1 82 ? -6.668 13.027 -1.430 1.00 64.81 82 PRO A C 1
ATOM 660 O O . PRO A 1 82 ? -6.229 14.008 -0.850 1.00 64.81 82 PRO A O 1
ATOM 663 N N . TRP A 1 83 ? -6.948 13.080 -2.736 1.00 66.38 83 TRP A N 1
ATOM 664 C CA . TRP A 1 83 ? -6.992 14.335 -3.500 1.00 66.38 83 TRP A CA 1
ATOM 665 C C . TRP A 1 83 ? -8.380 14.997 -3.492 1.00 66.38 83 TRP A C 1
ATOM 667 O O . TRP A 1 83 ? -8.525 16.121 -3.964 1.00 66.38 83 TRP A O 1
ATOM 677 N N . LYS A 1 84 ? -9.409 14.301 -2.989 1.00 62.38 84 LYS A N 1
ATOM 678 C CA . LYS A 1 84 ? -10.773 14.816 -2.790 1.00 62.38 84 LYS A CA 1
ATOM 679 C C . LYS A 1 84 ? -11.069 15.157 -1.328 1.00 62.38 84 LYS A C 1
ATOM 681 O O . LYS A 1 84 ? -11.963 15.964 -1.090 1.00 62.38 84 LYS A O 1
ATOM 686 N N . SER A 1 85 ? -10.340 14.588 -0.368 1.00 57.25 85 SER A N 1
ATOM 687 C CA . SER A 1 85 ? -10.430 14.947 1.051 1.00 57.25 85 SER A CA 1
ATOM 688 C C . SER A 1 85 ? -9.063 15.335 1.618 1.00 57.25 85 SER A C 1
ATOM 690 O O . SER A 1 85 ? -8.032 14.887 1.131 1.00 57.25 85 SER A O 1
ATOM 692 N N . LYS A 1 86 ? -9.030 16.164 2.673 1.00 57.62 86 LYS A N 1
ATOM 693 C CA . LYS A 1 86 ? -7.808 16.430 3.463 1.00 57.62 86 LYS A CA 1
ATOM 694 C C . LYS A 1 86 ? -7.494 15.253 4.402 1.00 57.62 86 LYS A C 1
ATOM 696 O O . LYS A 1 86 ? -7.141 15.479 5.555 1.00 57.62 86 LYS A O 1
ATOM 701 N N . ALA A 1 87 ? -7.709 14.016 3.957 1.00 60.19 87 ALA A N 1
ATOM 702 C CA . ALA A 1 87 ? -7.492 12.854 4.801 1.00 60.19 87 ALA A CA 1
ATOM 703 C C . ALA A 1 87 ? -6.029 12.802 5.250 1.00 60.19 87 ALA A C 1
ATOM 705 O O . ALA A 1 87 ? -5.109 13.005 4.450 1.00 60.19 87 ALA A O 1
ATOM 706 N N . ASP A 1 88 ? -5.826 12.500 6.531 1.00 64.44 88 ASP A N 1
ATOM 707 C CA . ASP A 1 88 ? -4.507 12.185 7.053 1.00 64.44 88 ASP A CA 1
ATOM 708 C C . ASP A 1 88 ? -3.912 11.045 6.228 1.00 64.44 88 ASP A C 1
ATOM 710 O O . ASP A 1 88 ? -4.483 9.954 6.139 1.00 64.44 88 ASP A O 1
ATOM 714 N N . ASN A 1 89 ? -2.753 11.296 5.626 1.00 71.44 89 ASN A N 1
ATOM 715 C CA . ASN A 1 89 ? -1.991 10.246 4.983 1.00 71.44 89 ASN A CA 1
ATOM 716 C C . ASN A 1 89 ? -0.954 9.701 5.965 1.00 71.44 89 ASN A C 1
ATOM 718 O O . ASN A 1 89 ? 0.052 10.349 6.256 1.00 71.44 89 ASN A O 1
ATOM 722 N N . TYR A 1 90 ? -1.175 8.477 6.433 1.00 70.56 90 TYR A N 1
ATOM 723 C CA . TYR A 1 90 ? -0.280 7.808 7.378 1.00 70.56 90 TYR A CA 1
ATOM 724 C C . TYR A 1 90 ? 0.929 7.129 6.708 1.00 70.56 90 TYR A C 1
ATOM 726 O O . TYR A 1 90 ? 1.674 6.400 7.369 1.00 70.56 90 TYR A O 1
ATOM 734 N N . LEU A 1 91 ? 1.126 7.334 5.400 1.00 78.00 91 LEU A N 1
ATOM 735 C CA . LEU A 1 91 ? 2.176 6.703 4.607 1.00 78.00 91 LEU A CA 1
ATOM 736 C C . LEU A 1 91 ? 2.785 7.677 3.585 1.00 78.00 91 LEU A C 1
ATOM 738 O O . LEU A 1 91 ? 2.114 8.156 2.679 1.00 78.00 91 LEU A O 1
ATOM 742 N N . SER A 1 92 ? 4.097 7.903 3.659 1.00 70.69 92 SER A N 1
ATOM 743 C CA . SER A 1 92 ? 4.842 8.557 2.575 1.00 70.69 92 SER A CA 1
ATOM 744 C C . SER A 1 92 ? 5.580 7.497 1.761 1.00 70.69 92 SER A C 1
ATOM 746 O O . SER A 1 92 ? 6.661 7.048 2.146 1.00 70.69 92 SER A O 1
ATOM 748 N N . CYS A 1 93 ? 4.958 7.043 0.673 1.00 75.06 93 CYS A N 1
ATOM 749 C CA . CYS A 1 93 ? 5.512 6.028 -0.217 1.00 75.06 93 CYS A CA 1
ATOM 750 C C . CYS A 1 93 ? 5.167 6.359 -1.671 1.00 75.06 93 CYS A C 1
ATOM 752 O O . CYS A 1 93 ? 3.995 6.570 -1.989 1.00 75.06 93 CYS A O 1
ATOM 754 N N . SER A 1 94 ? 6.180 6.411 -2.540 1.00 76.19 94 SER A N 1
ATOM 755 C CA . SER A 1 94 ? 6.013 6.714 -3.962 1.00 76.19 94 SER A CA 1
ATOM 756 C C . SER A 1 94 ? 6.900 5.841 -4.845 1.00 76.19 94 SER A C 1
ATOM 758 O O . SER A 1 94 ? 8.077 5.663 -4.536 1.00 76.19 94 SER A O 1
ATOM 760 N N . PHE A 1 95 ? 6.370 5.385 -5.977 1.00 75.19 95 PHE A N 1
ATOM 761 C CA . PHE A 1 95 ? 7.061 4.555 -6.963 1.00 75.19 95 PHE A CA 1
ATOM 762 C C . PHE A 1 95 ? 7.014 5.202 -8.336 1.00 75.19 95 PHE A C 1
ATOM 764 O O . PHE A 1 95 ? 5.979 5.725 -8.739 1.00 75.19 95 PHE A O 1
ATOM 771 N N . GLU A 1 96 ? 8.105 5.129 -9.089 1.00 76.06 96 GLU A N 1
ATOM 772 C CA . GLU A 1 96 ? 8.103 5.550 -10.488 1.00 76.06 96 GLU A CA 1
ATOM 773 C C . GLU A 1 96 ? 7.224 4.630 -11.338 1.00 76.06 96 GLU A C 1
ATOM 775 O O . GLU A 1 96 ? 7.195 3.416 -11.137 1.00 76.06 96 GLU A O 1
ATOM 780 N N . THR A 1 97 ? 6.553 5.196 -12.344 1.00 70.94 97 THR A N 1
ATOM 781 C CA . THR A 1 97 ? 5.628 4.438 -13.201 1.00 70.94 97 THR A CA 1
ATOM 782 C C . THR A 1 97 ? 6.260 3.237 -13.880 1.00 70.94 97 THR A C 1
ATOM 784 O O . THR A 1 97 ? 5.693 2.149 -13.913 1.00 70.94 97 THR A O 1
ATOM 787 N N . ARG A 1 98 ? 7.503 3.378 -14.327 1.00 69.38 98 ARG A N 1
ATOM 788 C CA . ARG A 1 98 ? 8.240 2.283 -14.963 1.00 69.38 98 ARG A CA 1
ATOM 789 C C . ARG A 1 98 ? 8.513 1.084 -14.052 1.00 69.38 98 ARG A C 1
ATOM 791 O O . ARG A 1 98 ? 8.664 -0.012 -14.576 1.00 69.38 98 ARG A O 1
ATOM 798 N N . THR A 1 99 ? 8.591 1.276 -12.735 1.00 67.50 99 THR A N 1
ATOM 799 C CA . THR A 1 99 ? 8.852 0.186 -11.778 1.00 67.50 99 THR A CA 1
ATOM 800 C C . THR A 1 99 ? 7.660 -0.755 -11.680 1.00 67.50 99 THR A C 1
ATOM 802 O O . THR A 1 99 ? 7.797 -1.877 -11.204 1.00 67.50 99 THR A O 1
ATOM 805 N N . TYR A 1 100 ? 6.497 -0.294 -12.146 1.00 61.69 100 TYR A N 1
ATOM 806 C CA . TYR A 1 100 ? 5.223 -0.811 -11.694 1.00 61.69 100 TYR A CA 1
ATOM 807 C C . TYR A 1 100 ? 4.303 -1.289 -12.816 1.00 61.69 100 TYR A C 1
ATOM 809 O O . TYR A 1 100 ? 3.376 -2.054 -12.594 1.00 61.69 100 TYR A O 1
ATOM 817 N N . VAL A 1 101 ? 4.595 -0.862 -14.042 1.00 63.12 101 VAL A N 1
ATOM 818 C CA . VAL A 1 101 ? 3.924 -1.310 -15.272 1.00 63.12 101 VAL A CA 1
ATOM 819 C C . VAL A 1 101 ? 4.660 -2.509 -15.900 1.00 63.12 101 VAL A C 1
ATOM 821 O O . VAL A 1 101 ? 4.304 -2.966 -16.980 1.00 63.12 101 VAL A O 1
ATOM 824 N N . ARG A 1 102 ? 5.733 -2.997 -15.266 1.00 62.50 102 ARG A N 1
ATOM 825 C CA . ARG A 1 102 ? 6.568 -4.089 -15.776 1.00 62.50 102 ARG A CA 1
ATOM 826 C C . ARG A 1 102 ? 6.337 -5.355 -14.965 1.00 62.50 102 ARG A C 1
ATOM 828 O O . ARG A 1 102 ? 6.507 -5.337 -13.752 1.00 62.50 102 ARG A O 1
ATOM 835 N N . ASP A 1 103 ? 6.170 -6.469 -15.666 1.00 61.53 103 ASP A N 1
ATOM 836 C CA . ASP A 1 103 ? 5.993 -7.798 -15.064 1.00 61.53 103 ASP A CA 1
ATOM 837 C C . ASP A 1 103 ? 7.218 -8.273 -14.246 1.00 61.53 103 ASP A C 1
ATOM 839 O O . ASP A 1 103 ? 7.144 -9.233 -13.477 1.00 61.53 103 ASP A O 1
ATOM 843 N N . LYS A 1 104 ? 8.383 -7.627 -14.416 1.00 64.94 104 LYS A N 1
ATOM 844 C CA . LYS A 1 104 ? 9.615 -7.914 -13.668 1.00 64.94 104 LYS A CA 1
ATOM 845 C C . LYS A 1 104 ? 10.461 -6.666 -13.427 1.00 64.94 104 LYS A C 1
ATOM 847 O O . LYS A 1 104 ? 10.552 -5.777 -14.276 1.00 64.94 104 LYS A O 1
ATOM 852 N N . SER A 1 105 ? 11.154 -6.655 -12.289 1.00 67.94 105 SER A N 1
ATOM 853 C CA . SER A 1 105 ? 12.162 -5.641 -11.968 1.00 67.94 105 SER A CA 1
ATOM 854 C C . SER A 1 105 ? 13.354 -5.702 -12.934 1.00 67.94 105 SER A C 1
ATOM 856 O O . SER A 1 105 ? 13.730 -6.773 -13.414 1.00 67.94 105 SER A O 1
ATOM 858 N N . SER A 1 106 ? 13.970 -4.547 -13.201 1.00 72.19 106 SER A N 1
ATOM 859 C CA . SER A 1 106 ? 15.146 -4.425 -14.070 1.00 72.19 106 SER A CA 1
ATOM 860 C C . SER A 1 106 ? 16.475 -4.686 -13.354 1.00 72.19 106 SER A C 1
ATOM 862 O O . SER A 1 106 ? 17.495 -4.888 -14.009 1.00 72.19 106 SER A O 1
ATOM 864 N N . SER A 1 107 ? 16.487 -4.697 -12.015 1.00 78.12 107 SER A N 1
ATOM 865 C CA . SER A 1 107 ? 17.692 -4.956 -11.224 1.00 78.12 107 SER A CA 1
ATOM 866 C C . SER A 1 107 ? 17.369 -5.447 -9.813 1.00 78.12 107 SER A C 1
ATOM 868 O O . SER A 1 107 ? 16.319 -5.140 -9.256 1.00 78.12 107 SER A O 1
ATOM 870 N N . LYS A 1 108 ? 18.320 -6.139 -9.171 1.00 80.56 108 LYS A N 1
ATOM 871 C CA . LYS A 1 108 ? 18.187 -6.535 -7.759 1.00 80.56 108 LYS A CA 1
ATOM 872 C C . LYS A 1 108 ? 17.943 -5.331 -6.836 1.00 80.56 108 LYS A C 1
ATOM 874 O O . LYS A 1 108 ? 17.110 -5.412 -5.946 1.00 80.56 108 LYS A O 1
ATOM 879 N N . LYS A 1 109 ? 18.616 -4.203 -7.089 1.00 82.44 109 LYS A N 1
ATOM 880 C CA . LYS A 1 109 ? 18.477 -2.972 -6.296 1.00 82.44 109 LYS A CA 1
ATOM 881 C C . LYS A 1 109 ? 17.054 -2.410 -6.339 1.00 82.44 109 LYS A C 1
ATOM 883 O O . LYS A 1 109 ? 16.516 -2.038 -5.303 1.00 82.44 109 LYS A O 1
ATOM 888 N N . GLU A 1 110 ? 16.451 -2.354 -7.525 1.00 77.94 110 GLU A N 1
ATOM 889 C CA . GLU A 1 110 ? 15.051 -1.942 -7.680 1.00 77.94 110 GLU A CA 1
ATOM 890 C C . GLU A 1 110 ? 14.117 -2.930 -6.970 1.00 77.94 110 GLU A C 1
ATOM 892 O O . GLU A 1 110 ? 13.191 -2.510 -6.273 1.00 77.94 110 GLU A O 1
ATOM 897 N N . ALA A 1 111 ? 14.405 -4.231 -7.087 1.00 77.31 111 ALA A N 1
ATOM 898 C CA . ALA A 1 111 ? 13.588 -5.254 -6.461 1.00 77.31 111 ALA A CA 1
ATOM 899 C C . ALA A 1 111 ? 13.605 -5.183 -4.919 1.00 77.31 111 ALA A C 1
ATOM 901 O O . ALA A 1 111 ? 12.573 -5.332 -4.259 1.00 77.31 111 ALA A O 1
ATOM 902 N N . ASP A 1 112 ? 14.783 -4.965 -4.339 1.00 82.62 112 ASP A N 1
ATOM 903 C CA . ASP A 1 112 ? 14.971 -4.861 -2.893 1.00 82.62 112 ASP A CA 1
ATOM 904 C C . ASP A 1 112 ? 14.336 -3.574 -2.348 1.00 82.62 112 ASP A C 1
ATOM 906 O O . ASP A 1 112 ? 13.606 -3.631 -1.359 1.00 82.62 112 ASP A O 1
ATOM 910 N N . TYR A 1 113 ? 14.503 -2.446 -3.051 1.00 82.62 113 TYR A N 1
ATOM 911 C CA . TYR A 1 113 ? 13.865 -1.179 -2.684 1.00 82.62 113 TYR A CA 1
ATOM 912 C C . TYR A 1 113 ? 12.342 -1.302 -2.614 1.00 82.62 113 TYR A C 1
ATOM 914 O O . TYR A 1 113 ? 11.725 -0.866 -1.643 1.00 82.62 113 TYR A O 1
ATOM 922 N N . PHE A 1 114 ? 11.709 -1.915 -3.616 1.00 79.75 114 PHE A N 1
ATOM 923 C CA . PHE A 1 114 ? 10.258 -2.061 -3.580 1.00 79.75 114 PHE A CA 1
ATOM 924 C C . PHE A 1 114 ? 9.799 -2.970 -2.430 1.00 79.75 114 PHE A C 1
ATOM 926 O O . PHE A 1 114 ? 8.809 -2.639 -1.778 1.00 79.75 114 PHE A O 1
ATOM 933 N N . ARG A 1 115 ? 10.500 -4.082 -2.141 1.00 80.25 115 ARG A N 1
ATOM 934 C CA . ARG A 1 115 ? 10.151 -4.952 -0.997 1.00 80.25 115 ARG A CA 1
ATOM 935 C C . ARG A 1 115 ? 10.206 -4.178 0.312 1.00 80.25 115 ARG A C 1
ATOM 937 O O . ARG A 1 115 ? 9.245 -4.216 1.072 1.00 80.25 115 ARG A O 1
ATOM 944 N N . GLU A 1 116 ? 11.275 -3.410 0.515 1.00 85.06 116 GLU A N 1
ATOM 945 C CA . GLU A 1 116 ? 11.431 -2.542 1.682 1.00 85.06 116 GLU A CA 1
ATOM 946 C C . GLU A 1 116 ? 10.261 -1.556 1.801 1.00 85.06 116 GLU A C 1
ATOM 948 O O . GLU A 1 116 ? 9.679 -1.394 2.873 1.00 85.06 116 GLU A O 1
ATOM 953 N N . GLN A 1 117 ? 9.856 -0.924 0.696 1.00 83.25 117 GLN A N 1
ATOM 954 C CA . GLN A 1 117 ? 8.714 -0.015 0.721 1.00 83.25 117 GLN A CA 1
ATOM 955 C C . GLN A 1 117 ? 7.394 -0.732 1.035 1.00 83.25 117 GLN A C 1
ATOM 957 O O . GLN A 1 117 ? 6.601 -0.199 1.807 1.00 83.25 117 GLN A O 1
ATOM 962 N N . MET A 1 118 ? 7.151 -1.930 0.498 1.00 81.56 118 MET A N 1
ATOM 963 C CA . MET A 1 118 ? 5.955 -2.711 0.837 1.00 81.56 118 MET A CA 1
ATOM 964 C C . MET A 1 118 ? 5.938 -3.157 2.298 1.00 81.56 118 MET A C 1
ATOM 966 O O . MET A 1 118 ? 4.893 -3.076 2.941 1.00 81.56 118 MET A O 1
ATOM 970 N N . ASP A 1 119 ? 7.077 -3.563 2.857 1.00 84.31 119 ASP A N 1
ATOM 971 C CA . ASP A 1 119 ? 7.179 -3.915 4.277 1.00 84.31 119 ASP A CA 1
ATOM 972 C C . ASP A 1 119 ? 6.875 -2.704 5.170 1.00 84.31 119 ASP A C 1
ATOM 974 O O . ASP A 1 119 ? 6.175 -2.819 6.183 1.00 84.31 119 ASP A O 1
ATOM 978 N N . ARG A 1 120 ? 7.315 -1.506 4.757 1.00 86.00 120 ARG A N 1
ATOM 979 C CA . ARG A 1 120 ? 6.925 -0.243 5.402 1.00 86.00 120 ARG A CA 1
ATOM 980 C C . ARG A 1 120 ? 5.420 0.010 5.298 1.00 86.00 120 ARG A C 1
ATOM 982 O O . ARG A 1 120 ? 4.827 0.426 6.290 1.00 86.00 120 ARG A O 1
ATOM 989 N N . VAL A 1 121 ? 4.789 -0.274 4.153 1.00 84.19 121 VAL A N 1
ATOM 990 C CA . VAL A 1 121 ? 3.324 -0.177 4.003 1.00 84.19 121 VAL A CA 1
ATOM 991 C C . VAL A 1 121 ? 2.618 -1.087 5.006 1.00 84.19 121 VAL A C 1
ATOM 993 O O . VAL A 1 121 ? 1.759 -0.615 5.750 1.00 84.19 121 VAL A O 1
ATOM 996 N N . VAL A 1 122 ? 3.008 -2.362 5.084 1.00 85.69 122 VAL A N 1
ATOM 997 C CA . VAL A 1 122 ? 2.417 -3.334 6.021 1.00 85.69 122 VAL A CA 1
ATOM 998 C C . VAL A 1 122 ? 2.599 -2.883 7.472 1.00 85.69 122 VAL A C 1
ATOM 1000 O O . VAL A 1 122 ? 1.638 -2.886 8.241 1.00 85.69 122 VAL A O 1
ATOM 1003 N N . THR A 1 123 ? 3.793 -2.409 7.830 1.00 88.38 123 THR A N 1
ATOM 1004 C CA . THR A 1 123 ? 4.095 -1.902 9.178 1.00 88.38 123 THR A CA 1
ATOM 1005 C C . THR A 1 123 ? 3.220 -0.696 9.537 1.00 88.38 123 THR A C 1
ATOM 1007 O O . THR A 1 123 ? 2.679 -0.621 10.646 1.00 88.38 123 THR A O 1
ATOM 1010 N N . SER A 1 124 ? 3.028 0.239 8.600 1.00 88.00 124 SER A N 1
ATOM 1011 C CA . SER A 1 124 ? 2.135 1.386 8.790 1.00 88.00 124 SER A CA 1
ATOM 1012 C C . SER A 1 124 ? 0.686 0.949 8.997 1.00 88.00 124 SER A C 1
ATOM 1014 O O . SER A 1 124 ? 0.029 1.458 9.905 1.00 88.00 124 SER A O 1
ATOM 1016 N N . ILE A 1 125 ? 0.198 -0.023 8.219 1.00 86.44 125 ILE A N 1
ATOM 1017 C CA . ILE A 1 125 ? -1.157 -0.572 8.370 1.00 86.44 125 ILE A CA 1
ATOM 1018 C C . ILE A 1 125 ? -1.330 -1.194 9.756 1.00 86.44 125 ILE A C 1
ATOM 1020 O O . ILE A 1 125 ? -2.252 -0.817 10.476 1.00 86.44 125 ILE A O 1
ATOM 1024 N N . GLN A 1 126 ? -0.420 -2.080 10.169 1.00 87.62 126 GLN A N 1
ATOM 1025 C CA . GLN A 1 126 ? -0.475 -2.716 11.490 1.00 87.62 126 GLN A CA 1
ATOM 1026 C C . GLN A 1 126 ? -0.445 -1.685 12.623 1.00 87.62 126 GLN A C 1
ATOM 1028 O O . GLN A 1 126 ? -1.221 -1.776 13.572 1.00 87.62 126 GLN A O 1
ATOM 1033 N N . THR A 1 127 ? 0.412 -0.669 12.504 1.00 88.94 127 THR A N 1
ATOM 1034 C CA . THR A 1 127 ? 0.511 0.416 13.488 1.00 88.94 127 THR A CA 1
ATOM 1035 C C . THR A 1 127 ? -0.809 1.167 13.623 1.00 88.94 127 THR A C 1
ATOM 1037 O O . THR A 1 127 ? -1.271 1.410 14.738 1.00 88.94 127 THR A O 1
ATOM 1040 N N . GLN A 1 128 ? -1.434 1.534 12.502 1.00 86.50 128 GLN A N 1
ATOM 1041 C CA . GLN A 1 128 ? -2.711 2.246 12.531 1.00 86.50 128 GLN A CA 1
ATOM 1042 C C . GLN A 1 128 ? -3.844 1.364 13.048 1.00 86.50 128 GLN A C 1
ATOM 1044 O O . GLN A 1 128 ? -4.654 1.819 13.852 1.00 86.50 128 GLN A O 1
ATOM 1049 N N . PHE A 1 129 ? -3.864 0.092 12.661 1.00 83.06 129 PHE A N 1
ATOM 1050 C CA . PHE A 1 129 ? -4.862 -0.859 13.125 1.00 83.06 129 PHE A CA 1
ATOM 1051 C C . PHE A 1 129 ? -4.778 -1.096 14.640 1.00 83.06 129 PHE A C 1
ATOM 1053 O O . PHE A 1 129 ? -5.793 -1.051 15.333 1.00 83.06 129 PHE A O 1
ATOM 1060 N N . ASN A 1 130 ? -3.567 -1.246 15.184 1.00 84.81 130 ASN A N 1
ATOM 1061 C CA . ASN A 1 130 ? -3.353 -1.364 16.627 1.00 84.81 130 ASN A CA 1
ATOM 1062 C C . ASN A 1 130 ? -3.810 -0.106 17.375 1.00 84.81 130 ASN A C 1
ATOM 1064 O O . ASN A 1 130 ? -4.481 -0.222 18.395 1.00 84.81 130 ASN A O 1
ATOM 1068 N N . LYS A 1 131 ? -3.528 1.093 16.847 1.00 84.94 131 LYS A N 1
ATOM 1069 C CA . LYS A 1 131 ? -4.018 2.351 17.439 1.00 84.94 131 LYS A CA 1
ATOM 1070 C C . LYS A 1 131 ? -5.544 2.421 17.486 1.00 84.94 131 LYS A C 1
ATOM 1072 O O . LYS A 1 131 ? -6.090 2.883 18.483 1.00 84.94 131 LYS A O 1
ATOM 1077 N N . ILE A 1 132 ? -6.224 1.968 16.429 1.00 80.38 132 ILE A N 1
ATOM 1078 C CA . ILE A 1 132 ? -7.693 1.904 16.378 1.00 80.38 132 ILE A CA 1
ATOM 1079 C C . ILE A 1 132 ? -8.217 0.947 17.456 1.00 80.38 132 ILE A C 1
ATOM 1081 O O . ILE A 1 132 ? -9.093 1.332 18.228 1.00 80.38 132 ILE A O 1
ATOM 1085 N N . LYS A 1 133 ? -7.629 -0.252 17.574 1.00 78.19 133 LYS A N 1
ATOM 1086 C CA . LYS A 1 133 ? -7.995 -1.237 18.605 1.00 78.19 133 LYS A CA 1
ATOM 1087 C C . LYS A 1 133 ? -7.771 -0.737 20.029 1.00 78.19 133 LYS A C 1
ATOM 1089 O O . LYS A 1 133 ? -8.609 -0.977 20.879 1.00 78.19 133 LYS A O 1
ATOM 1094 N N . SER A 1 134 ? -6.663 -0.047 20.293 1.00 77.38 134 SER A N 1
ATOM 1095 C CA . SER A 1 134 ? -6.360 0.510 21.620 1.00 77.38 134 SER A CA 1
ATOM 1096 C C . SER A 1 134 ? -7.229 1.709 22.007 1.00 77.38 134 SER A C 1
ATOM 1098 O O . SER A 1 134 ? -7.206 2.112 23.163 1.00 77.38 134 SER A O 1
ATOM 1100 N N . SER A 1 135 ? -7.938 2.303 21.044 1.00 65.88 135 SER A N 1
ATOM 1101 C CA . SER A 1 135 ? -8.809 3.467 21.253 1.00 65.88 135 SER A CA 1
ATOM 1102 C C . SER A 1 135 ? -10.302 3.104 21.256 1.00 65.88 135 SER A C 1
ATOM 1104 O O . SER A 1 135 ? -11.128 4.011 21.339 1.00 65.88 135 SER A O 1
ATOM 1106 N N . SER A 1 136 ? -10.636 1.814 21.104 1.00 54.75 136 SER A N 1
ATOM 1107 C CA . SER A 1 136 ? -11.999 1.255 21.150 1.00 54.75 136 SER A CA 1
ATOM 1108 C C . SER A 1 136 ? -12.253 0.593 22.498 1.00 54.75 136 SER A C 1
ATOM 1110 O O . SER A 1 136 ? -13.411 0.655 22.958 1.00 54.75 136 SER A O 1
#

Secondary structure (DSSP, 8-state):
---------SEEEEE-HHHHTTSSTTHHHHHHHHTT--EEEEETTSSGGGS-S-S-EEEEEEESSGGG-EEEEEEESSSS-TTTS-------EEEEGGGTSSSS-SSHHHHHHHHHHHHHHHHHHHHHHHHHHHT-